Protein AF-A0A0B8NZB4-F1 (afdb_monomer_lite)

Foldseek 3Di:
DWDADPVGWIFDDDLNHTAWIDDDDPKIFHGWDDDPQKIWTAIDDPRDGGQMWGKDKDFDDFDWDDAPADIATWTKMWMWIGRPVVRDIDIKIFTAGPVRHTQWIWDASDVPGDTDIDGNRDDPD

Structure (mmCIF, N/CA/C/O backbone):
data_AF-A0A0B8NZB4-F1
#
_entry.id   AF-A0A0B8NZB4-F1
#
loop_
_atom_site.group_PDB
_atom_site.id
_atom_site.type_symbol
_atom_site.label_atom_id
_atom_site.label_alt_id
_atom_site.label_comp_id
_atom_site.label_asym_id
_atom_site.label_entity_id
_atom_site.label_seq_id
_atom_site.pdbx_PDB_ins_code
_atom_site.Cartn_x
_atom_site.Cartn_y
_atom_site.Cartn_z
_atom_site.occupancy
_atom_site.B_iso_or_equiv
_atom_site.auth_seq_id
_atom_site.auth_comp_id
_atom_site.auth_asym_id
_atom_site.auth_atom_id
_atom_site.pdbx_PDB_model_num
ATOM 1 N N . MET A 1 1 ? 5.114 6.972 10.886 1.00 79.69 1 MET A N 1
ATOM 2 C CA . MET A 1 1 ? 5.472 6.080 12.014 1.00 79.69 1 MET A CA 1
ATOM 3 C C . MET A 1 1 ? 6.622 5.173 11.599 1.00 79.69 1 MET A C 1
ATOM 5 O O . MET A 1 1 ? 6.778 4.914 10.410 1.00 79.69 1 MET A O 1
ATOM 9 N N . LYS A 1 2 ? 7.431 4.706 12.553 1.00 82.44 2 LYS A N 1
ATOM 10 C CA . LYS A 1 2 ? 8.449 3.672 12.325 1.00 82.44 2 LYS A CA 1
ATOM 11 C C . LYS A 1 2 ? 8.120 2.490 13.228 1.00 82.44 2 LYS A C 1
ATOM 13 O O . LYS A 1 2 ? 7.926 2.688 14.423 1.00 82.44 2 LYS A O 1
ATOM 18 N N . TRP A 1 3 ? 8.039 1.305 12.646 1.00 80.44 3 TRP A N 1
ATOM 19 C CA . TRP A 1 3 ? 7.768 0.046 13.326 1.00 80.44 3 TRP A CA 1
ATOM 20 C C . TRP A 1 3 ? 9.025 -0.803 13.234 1.00 80.44 3 TRP A C 1
ATOM 22 O O . TRP A 1 3 ? 9.640 -0.859 12.170 1.00 80.44 3 TRP A O 1
ATOM 32 N N . MET A 1 4 ? 9.411 -1.438 14.333 1.00 82.12 4 MET A N 1
ATOM 33 C CA . MET A 1 4 ? 10.558 -2.335 14.378 1.00 82.12 4 MET A CA 1
ATOM 34 C C . MET A 1 4 ? 10.115 -3.645 15.014 1.00 82.12 4 MET A C 1
ATOM 36 O O . MET A 1 4 ? 9.498 -3.633 16.080 1.00 82.12 4 MET A O 1
ATOM 40 N N . SER A 1 5 ? 10.396 -4.755 14.346 1.00 79.62 5 SER A N 1
ATOM 41 C CA . SER A 1 5 ? 10.126 -6.101 14.846 1.00 79.62 5 SER A CA 1
ATOM 42 C C . SER A 1 5 ? 11.281 -6.617 15.709 1.00 79.62 5 SER A C 1
ATOM 44 O O . SER A 1 5 ? 12.374 -6.045 15.746 1.00 79.62 5 SER A O 1
ATOM 46 N N . ALA A 1 6 ? 11.034 -7.710 16.436 1.00 72.19 6 ALA A N 1
ATOM 47 C CA . ALA A 1 6 ? 12.020 -8.323 17.330 1.00 72.19 6 ALA A CA 1
ATOM 48 C C . ALA A 1 6 ? 13.274 -8.832 16.589 1.00 72.19 6 ALA A C 1
ATOM 50 O O . ALA A 1 6 ? 14.371 -8.811 17.144 1.00 72.19 6 ALA A O 1
ATOM 51 N N . ASP A 1 7 ? 13.123 -9.227 15.324 1.00 79.50 7 ASP A N 1
ATOM 52 C CA . ASP A 1 7 ? 14.200 -9.621 14.406 1.00 79.50 7 ASP A CA 1
ATOM 53 C C . ASP A 1 7 ? 14.900 -8.424 13.728 1.00 79.50 7 ASP A C 1
ATOM 55 O O . ASP A 1 7 ? 15.761 -8.610 12.872 1.00 79.50 7 ASP A O 1
ATOM 59 N N . ARG A 1 8 ? 14.586 -7.192 14.156 1.00 86.31 8 ARG A N 1
ATOM 60 C CA . ARG A 1 8 ? 15.144 -5.919 13.667 1.00 86.31 8 ARG A CA 1
ATOM 61 C C . ARG A 1 8 ? 14.755 -5.544 12.235 1.00 86.31 8 ARG A C 1
ATOM 63 O O . ARG A 1 8 ? 15.318 -4.577 11.712 1.00 86.31 8 ARG A O 1
ATOM 70 N N . ALA A 1 9 ? 13.782 -6.218 11.618 1.00 89.69 9 ALA A N 1
ATOM 71 C CA . ALA A 1 9 ? 13.159 -5.667 10.421 1.00 89.69 9 ALA A CA 1
ATOM 72 C C . ALA A 1 9 ? 12.425 -4.359 10.763 1.00 89.69 9 ALA A C 1
ATOM 74 O O . ALA A 1 9 ? 11.920 -4.157 11.873 1.00 89.69 9 ALA A O 1
ATOM 75 N N . MET A 1 10 ? 12.407 -3.424 9.815 1.00 93.75 10 MET A N 1
ATOM 76 C CA . MET A 1 10 ? 11.799 -2.110 10.011 1.00 93.75 10 MET A CA 1
ATOM 77 C C . MET A 1 10 ? 10.811 -1.807 8.896 1.00 93.75 10 MET A C 1
ATOM 79 O O . MET A 1 10 ? 11.123 -1.964 7.718 1.00 93.75 10 MET A O 1
ATOM 83 N N . ILE A 1 11 ? 9.644 -1.292 9.277 1.00 94.31 11 ILE A N 1
ATOM 84 C CA . ILE A 1 11 ? 8.617 -0.794 8.363 1.00 94.31 11 ILE A CA 1
ATOM 85 C C . ILE A 1 11 ? 8.370 0.674 8.698 1.00 94.31 11 ILE A C 1
ATOM 87 O O . ILE A 1 11 ? 8.066 1.038 9.836 1.00 94.31 11 ILE A O 1
ATOM 91 N N . VAL A 1 12 ? 8.502 1.542 7.704 1.00 95.38 12 VAL A N 1
ATOM 92 C CA . VAL A 1 12 ? 8.196 2.966 7.824 1.00 95.38 12 VAL A CA 1
ATOM 93 C C . VAL A 1 12 ? 6.890 3.233 7.103 1.00 95.38 12 VAL A C 1
ATOM 95 O O . VAL A 1 12 ? 6.743 2.892 5.928 1.00 95.38 12 VAL A O 1
ATOM 98 N N . THR A 1 13 ? 5.958 3.875 7.802 1.00 94.75 13 THR A N 1
ATOM 99 C CA . THR A 1 13 ? 4.674 4.273 7.229 1.00 94.75 13 THR A CA 1
ATOM 100 C C . THR A 1 13 ? 4.456 5.778 7.278 1.00 94.75 13 THR A C 1
ATOM 102 O O . THR A 1 13 ? 4.851 6.442 8.244 1.00 94.75 13 THR A O 1
ATOM 105 N N . LEU A 1 14 ? 3.772 6.309 6.270 1.00 93.94 14 LEU A N 1
ATOM 106 C CA . LEU A 1 14 ? 3.193 7.648 6.251 1.00 93.94 14 LEU A CA 1
ATOM 107 C C . LEU A 1 14 ? 1.680 7.490 6.087 1.00 93.94 14 LEU A C 1
ATOM 109 O O . LEU A 1 14 ? 1.242 6.875 5.126 1.00 93.94 14 LEU A O 1
ATOM 113 N N . GLU A 1 15 ? 0.899 7.951 7.067 1.00 91.31 15 GLU A N 1
ATOM 114 C CA . GLU A 1 15 ? -0.575 7.843 7.045 1.00 91.31 15 GLU A CA 1
ATOM 115 C C . GLU A 1 15 ? -1.099 6.425 6.735 1.00 91.31 15 GLU A C 1
ATOM 117 O O . GLU A 1 15 ? -2.084 6.231 6.037 1.00 91.31 15 GLU A O 1
ATOM 122 N N . GLY A 1 16 ? -0.408 5.399 7.241 1.00 92.81 16 GLY A N 1
ATOM 123 C CA . GLY A 1 16 ? -0.742 3.994 6.987 1.00 92.81 16 GLY A CA 1
ATOM 124 C C . GLY A 1 16 ? -0.129 3.408 5.710 1.00 92.81 16 GLY A C 1
ATOM 125 O O . GLY A 1 16 ? 0.041 2.195 5.649 1.00 92.81 16 GLY A O 1
ATOM 126 N N . ARG A 1 17 ? 0.309 4.219 4.737 1.00 96.06 17 ARG A N 1
ATOM 127 C CA . ARG A 1 17 ? 1.042 3.748 3.549 1.00 96.06 17 ARG A CA 1
ATOM 128 C C . ARG A 1 17 ? 2.459 3.331 3.918 1.00 96.06 17 ARG A C 1
ATOM 130 O O . ARG A 1 17 ? 3.183 4.115 4.527 1.00 96.06 17 ARG A O 1
ATOM 137 N N . ILE A 1 18 ? 2.872 2.120 3.549 1.00 97.25 18 ILE A N 1
ATOM 138 C CA . ILE A 1 18 ? 4.271 1.694 3.686 1.00 97.25 18 ILE A CA 1
ATOM 139 C C . ILE A 1 18 ? 5.100 2.432 2.637 1.00 97.25 18 ILE A C 1
ATOM 141 O O . ILE A 1 18 ? 4.825 2.331 1.447 1.00 97.25 18 ILE A O 1
ATOM 145 N N . VAL A 1 19 ? 6.102 3.186 3.090 1.00 97.25 19 VAL A N 1
ATOM 146 C CA . VAL A 1 19 ? 6.961 4.003 2.214 1.00 97.25 19 VAL A CA 1
ATOM 147 C C . VAL A 1 19 ? 8.407 3.527 2.177 1.00 97.25 19 VAL A C 1
ATOM 149 O O . VAL A 1 19 ? 9.170 3.924 1.301 1.00 97.25 19 VAL A O 1
ATOM 152 N N . LYS A 1 20 ? 8.803 2.694 3.145 1.00 96.56 20 LYS A N 1
ATOM 153 C CA . LYS A 1 20 ? 10.140 2.108 3.209 1.00 96.56 20 LYS A CA 1
ATOM 154 C C . LYS A 1 20 ? 10.151 0.877 4.102 1.00 96.56 20 LYS A C 1
ATOM 156 O O . LYS A 1 20 ? 9.505 0.875 5.151 1.00 96.56 20 LYS A O 1
ATOM 161 N N . THR A 1 21 ? 10.946 -0.120 3.736 1.00 96.38 21 THR A N 1
ATOM 162 C CA . THR A 1 21 ? 11.249 -1.276 4.583 1.00 96.38 21 THR A CA 1
ATOM 163 C C . THR A 1 21 ? 12.755 -1.522 4.660 1.00 96.38 21 THR A C 1
ATOM 165 O O . THR A 1 21 ? 13.524 -1.077 3.803 1.00 96.38 21 THR A O 1
ATOM 168 N N . LEU A 1 22 ? 13.198 -2.197 5.718 1.00 94.06 22 LEU A N 1
ATOM 169 C CA . LEU A 1 22 ? 14.588 -2.604 5.906 1.00 94.06 22 LEU A CA 1
ATOM 170 C C . LEU A 1 22 ? 14.648 -3.999 6.528 1.00 94.06 22 LEU A C 1
ATOM 172 O O . LEU A 1 22 ? 13.874 -4.289 7.439 1.00 94.06 22 LEU A O 1
ATOM 176 N N . ALA A 1 23 ? 15.613 -4.803 6.076 1.00 92.00 23 ALA A N 1
ATOM 177 C CA . ALA A 1 23 ? 15.915 -6.135 6.601 1.00 92.00 23 ALA A CA 1
ATOM 178 C C . ALA A 1 23 ? 14.745 -7.138 6.544 1.00 92.00 23 ALA A C 1
ATOM 180 O O . ALA A 1 23 ? 14.718 -8.090 7.316 1.00 92.00 23 ALA A O 1
ATOM 181 N N . LEU A 1 24 ? 13.805 -6.960 5.605 1.00 91.31 24 LEU A N 1
ATOM 182 C CA . LEU A 1 24 ? 12.910 -8.054 5.218 1.00 91.31 24 LEU A CA 1
ATOM 183 C C . LEU A 1 24 ? 13.702 -9.170 4.508 1.00 91.31 24 LEU A C 1
ATOM 185 O O . LEU A 1 24 ? 14.674 -8.832 3.823 1.00 91.31 24 LEU A O 1
ATOM 189 N N . PRO A 1 25 ? 13.291 -10.450 4.641 1.00 86.38 25 PRO A N 1
ATOM 190 C CA . PRO A 1 25 ? 14.067 -11.605 4.178 1.00 86.38 25 PRO A CA 1
ATOM 191 C C . PRO A 1 25 ? 14.476 -11.568 2.701 1.00 86.38 25 PRO A C 1
ATOM 193 O O . PRO A 1 25 ? 15.636 -11.833 2.397 1.00 86.38 25 PRO A O 1
ATOM 196 N N . ASP A 1 26 ? 13.559 -11.187 1.807 1.00 87.06 26 ASP A N 1
ATOM 197 C CA . ASP A 1 26 ? 13.782 -11.337 0.362 1.00 87.06 26 ASP A CA 1
ATOM 198 C C . ASP A 1 26 ? 14.050 -10.004 -0.342 1.00 87.06 26 ASP A C 1
ATOM 200 O O . ASP A 1 26 ? 15.062 -9.822 -1.020 1.00 87.06 26 ASP A O 1
ATOM 204 N N . ALA A 1 27 ? 13.142 -9.041 -0.184 1.00 91.69 27 ALA A N 1
ATOM 205 C CA . ALA A 1 27 ? 13.235 -7.751 -0.848 1.00 91.69 27 ALA A CA 1
ATOM 206 C C . ALA A 1 27 ? 12.628 -6.640 0.007 1.00 91.69 27 ALA A C 1
ATOM 208 O O . ALA A 1 27 ? 11.773 -6.864 0.864 1.00 91.69 27 ALA A O 1
ATOM 209 N N . ASN A 1 28 ? 13.086 -5.416 -0.230 1.00 94.75 28 ASN A N 1
ATOM 210 C CA . ASN A 1 28 ? 12.672 -4.241 0.511 1.00 94.75 28 ASN A CA 1
ATOM 211 C C . ASN A 1 28 ? 12.248 -3.116 -0.430 1.00 94.75 28 ASN A C 1
ATOM 213 O O . ASN A 1 28 ? 12.849 -2.894 -1.483 1.00 94.75 28 ASN A O 1
ATOM 217 N N . LEU A 1 29 ? 11.259 -2.351 0.019 1.00 96.19 29 LEU A N 1
ATOM 218 C CA . LEU A 1 29 ? 10.943 -1.048 -0.543 1.00 96.19 29 LEU A CA 1
ATOM 219 C C . LEU A 1 29 ? 12.001 -0.059 -0.045 1.00 96.19 29 LEU A C 1
ATOM 221 O O . LEU A 1 29 ? 12.011 0.313 1.129 1.00 96.19 29 LEU A O 1
ATOM 225 N N . ALA A 1 30 ? 12.931 0.328 -0.912 1.00 95.62 30 ALA A N 1
ATOM 226 C CA . ALA A 1 30 ? 13.980 1.288 -0.587 1.00 95.62 30 ALA A CA 1
ATOM 227 C C . ALA A 1 30 ? 13.413 2.709 -0.430 1.00 95.62 30 ALA A C 1
ATOM 229 O O . ALA A 1 30 ? 13.877 3.467 0.434 1.00 95.62 30 ALA A O 1
ATOM 230 N N . GLY A 1 31 ? 12.380 3.028 -1.213 1.00 96.38 31 GLY A N 1
ATOM 231 C CA . GLY A 1 31 ? 11.654 4.288 -1.161 1.00 96.38 31 GLY A CA 1
ATOM 232 C C . GLY A 1 31 ? 10.358 4.253 -1.967 1.00 96.38 31 GLY A C 1
ATOM 233 O O . GLY A 1 31 ? 10.204 3.477 -2.908 1.00 96.38 31 GLY A O 1
ATOM 234 N N . LEU A 1 32 ? 9.430 5.116 -1.569 1.00 96.69 32 LEU A N 1
ATOM 235 C CA . LEU A 1 32 ? 8.194 5.394 -2.281 1.00 96.69 32 LEU A CA 1
ATOM 236 C C . LEU A 1 32 ? 7.929 6.894 -2.229 1.00 96.69 32 LEU A C 1
ATOM 238 O O . LEU A 1 32 ? 7.839 7.478 -1.146 1.00 96.69 32 LEU A O 1
ATOM 242 N N . THR A 1 33 ? 7.768 7.500 -3.397 1.00 96.31 33 THR A N 1
ATOM 243 C CA . THR A 1 33 ? 7.302 8.882 -3.541 1.00 96.31 33 THR A CA 1
ATOM 244 C C . THR A 1 33 ? 5.886 8.865 -4.093 1.00 96.31 33 THR A C 1
ATOM 246 O O . THR A 1 33 ? 5.611 8.131 -5.039 1.00 96.31 33 THR A O 1
ATOM 249 N N . LEU A 1 34 ? 4.995 9.653 -3.494 1.00 94.56 34 LEU A N 1
ATOM 250 C CA . LEU A 1 34 ? 3.597 9.793 -3.902 1.00 94.56 34 LEU A CA 1
ATOM 251 C C . LEU A 1 34 ? 3.372 11.192 -4.475 1.00 94.56 34 LEU A C 1
ATOM 253 O O . LEU A 1 34 ? 3.860 12.166 -3.903 1.00 94.56 34 LEU A O 1
ATOM 257 N N . ASP A 1 35 ? 2.604 11.276 -5.554 1.00 92.88 35 ASP A N 1
ATOM 258 C CA . ASP A 1 35 ? 2.130 12.526 -6.145 1.00 92.88 35 ASP A CA 1
ATOM 259 C C . ASP A 1 35 ? 0.700 12.335 -6.652 1.00 92.88 35 ASP A C 1
ATOM 261 O O . ASP A 1 35 ? 0.498 11.770 -7.720 1.00 92.88 35 ASP A O 1
ATOM 265 N N . SER A 1 36 ? -0.287 12.764 -5.859 1.00 90.50 36 SER A N 1
ATOM 266 C CA . SER A 1 36 ? -1.723 12.654 -6.154 1.00 90.50 36 SER A CA 1
ATOM 267 C C . SER A 1 36 ? -2.154 11.248 -6.617 1.00 90.50 36 SER A C 1
ATOM 269 O O . SER A 1 36 ? -2.410 10.376 -5.787 1.00 90.50 36 SER A O 1
ATOM 271 N N . ASP A 1 37 ? -2.219 11.020 -7.928 1.00 94.69 37 ASP A N 1
ATOM 272 C CA . ASP A 1 37 ? -2.631 9.790 -8.609 1.00 94.69 37 ASP A CA 1
ATOM 273 C C . ASP A 1 37 ? -1.444 8.985 -9.170 1.00 94.69 37 ASP A C 1
ATOM 275 O O . ASP A 1 37 ? -1.616 8.071 -9.978 1.00 94.69 37 ASP A O 1
ATOM 279 N N . ARG A 1 38 ? -0.218 9.303 -8.754 1.00 96.69 38 ARG A N 1
ATOM 280 C CA . ARG A 1 38 ? 1.012 8.652 -9.201 1.00 96.69 38 ARG A CA 1
ATOM 281 C C . ARG A 1 38 ? 1.910 8.272 -8.039 1.00 96.69 38 ARG A C 1
ATOM 283 O O . ARG A 1 38 ? 1.904 8.874 -6.966 1.00 96.69 38 ARG A O 1
ATOM 290 N N . ALA A 1 39 ? 2.743 7.274 -8.293 1.00 97.00 39 ALA A N 1
ATOM 291 C CA . ALA A 1 39 ? 3.822 6.890 -7.403 1.00 97.00 39 ALA A CA 1
ATOM 292 C C . ALA A 1 39 ? 5.108 6.587 -8.162 1.00 97.00 39 ALA A C 1
ATOM 294 O O . ALA A 1 39 ? 5.071 6.213 -9.333 1.00 97.00 39 ALA A O 1
ATOM 295 N N . SER A 1 40 ? 6.233 6.706 -7.462 1.00 97.38 40 SER A N 1
ATOM 296 C CA . SER A 1 40 ? 7.541 6.211 -7.886 1.00 97.38 40 SER A CA 1
ATOM 297 C C . SER A 1 40 ? 8.076 5.247 -6.837 1.00 97.38 40 SER A C 1
ATOM 299 O O . SER A 1 40 ? 8.204 5.623 -5.670 1.00 97.38 40 SER A O 1
ATOM 301 N N . TYR A 1 41 ? 8.376 4.022 -7.259 1.00 97.38 41 TYR A N 1
ATOM 302 C CA . TYR A 1 41 ? 8.880 2.949 -6.415 1.00 97.38 41 TYR A CA 1
ATOM 303 C C .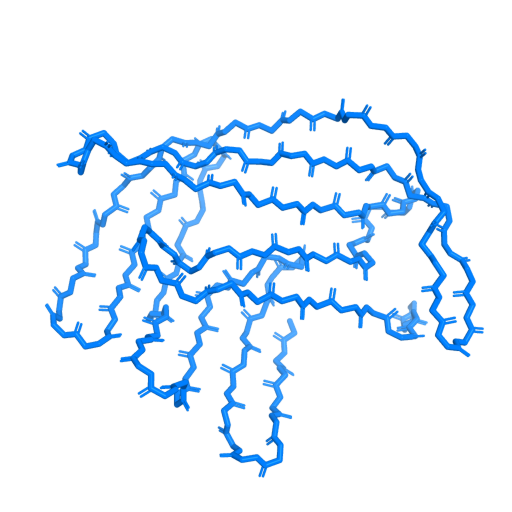 TYR A 1 41 ? 10.359 2.691 -6.668 1.00 97.38 41 TYR A C 1
ATOM 305 O O . TYR A 1 41 ? 10.815 2.599 -7.811 1.00 97.38 41 TYR A O 1
ATOM 313 N N . ASP A 1 42 ? 11.059 2.497 -5.559 1.00 97.12 42 ASP A N 1
ATOM 314 C CA . ASP A 1 42 ? 12.459 2.125 -5.499 1.00 97.12 42 ASP A CA 1
ATOM 315 C C . ASP A 1 42 ? 12.589 0.841 -4.678 1.00 97.12 42 ASP A C 1
ATOM 317 O O . ASP A 1 42 ? 12.194 0.800 -3.509 1.00 97.12 42 ASP A O 1
ATOM 321 N N . TRP A 1 43 ? 13.178 -0.204 -5.253 1.00 96.00 43 TRP A N 1
ATOM 322 C CA . TRP A 1 43 ? 13.316 -1.514 -4.619 1.00 96.00 43 TRP A CA 1
ATOM 323 C C . TRP A 1 43 ? 14.770 -1.961 -4.493 1.00 96.00 43 TRP A C 1
ATOM 325 O O . TRP A 1 43 ? 15.651 -1.599 -5.278 1.00 96.00 43 TRP A O 1
ATOM 335 N N . GLN A 1 44 ? 15.003 -2.809 -3.498 1.00 93.38 44 GLN A N 1
ATOM 336 C CA . GLN A 1 44 ? 16.264 -3.509 -3.287 1.00 93.38 44 GLN A CA 1
ATOM 337 C C . GLN A 1 44 ? 16.001 -4.978 -2.909 1.00 93.38 44 GLN A C 1
ATOM 339 O O . GLN A 1 44 ? 14.984 -5.253 -2.269 1.00 93.38 44 GLN A O 1
ATOM 344 N N . PRO A 1 45 ? 16.912 -5.913 -3.226 1.00 89.69 45 PRO A N 1
ATOM 345 C CA . PRO A 1 45 ? 18.169 -5.716 -3.960 1.00 89.69 45 PRO A CA 1
ATOM 346 C C . PRO A 1 45 ? 17.961 -5.476 -5.470 1.00 89.69 45 PRO A C 1
ATOM 348 O O . PRO A 1 45 ? 16.849 -5.569 -5.982 1.00 89.69 45 PRO A O 1
ATOM 351 N N . GLY A 1 46 ? 19.040 -5.155 -6.194 1.00 85.44 46 GLY A N 1
ATOM 352 C CA . GLY A 1 46 ? 19.029 -5.076 -7.664 1.00 85.44 46 GLY A CA 1
ATOM 353 C C . GLY A 1 46 ? 18.862 -3.681 -8.275 1.00 85.44 46 GLY A C 1
ATOM 354 O O . GLY A 1 46 ? 18.567 -3.599 -9.462 1.00 85.44 46 GLY A O 1
ATOM 355 N N . TYR A 1 47 ? 19.057 -2.609 -7.493 1.00 82.44 47 TYR A N 1
ATOM 356 C CA . TYR A 1 47 ? 19.082 -1.210 -7.963 1.00 82.44 47 TYR A CA 1
ATOM 357 C C . TYR A 1 47 ? 17.891 -0.825 -8.865 1.00 82.44 47 TYR A C 1
ATOM 359 O O . TYR A 1 47 ? 18.044 -0.129 -9.869 1.00 82.44 47 TYR A O 1
ATOM 367 N N . ARG A 1 48 ? 16.694 -1.315 -8.529 1.00 89.81 48 ARG A N 1
ATOM 368 C CA . ARG A 1 48 ? 15.475 -1.085 -9.309 1.00 89.81 48 ARG A CA 1
ATOM 369 C C . ARG A 1 48 ? 14.849 0.231 -8.855 1.00 89.81 48 ARG A C 1
ATOM 371 O O . ARG A 1 48 ? 14.120 0.240 -7.869 1.00 89.81 48 ARG A O 1
ATOM 378 N N . TYR A 1 49 ? 15.159 1.322 -9.549 1.00 92.69 49 TYR A N 1
ATOM 379 C CA . TYR A 1 49 ? 14.754 2.675 -9.157 1.00 92.69 49 TYR A CA 1
ATOM 380 C C . TYR A 1 49 ? 13.872 3.360 -10.198 1.00 92.69 49 TYR A C 1
ATOM 382 O O . TYR A 1 49 ? 14.020 3.122 -11.396 1.00 92.69 49 TYR A O 1
ATOM 390 N N . GLY A 1 50 ? 12.997 4.251 -9.733 1.00 93.50 50 GLY A N 1
ATOM 391 C CA . GLY A 1 50 ? 12.199 5.133 -10.584 1.00 93.50 50 GLY A CA 1
ATOM 392 C C . GLY A 1 50 ? 11.029 4.448 -11.290 1.00 93.50 50 GLY A C 1
ATOM 393 O O . GLY A 1 50 ? 10.577 4.932 -12.330 1.00 93.50 50 GLY A O 1
ATOM 394 N N . TYR A 1 51 ? 10.530 3.326 -10.761 1.00 95.94 51 TYR A N 1
ATOM 395 C CA . TYR A 1 51 ? 9.382 2.636 -11.349 1.00 95.94 51 TYR A CA 1
ATOM 396 C C . TYR A 1 51 ? 8.112 3.422 -11.067 1.00 95.94 51 TYR A C 1
ATOM 398 O O . TYR A 1 51 ? 7.624 3.470 -9.937 1.00 95.94 51 TYR A O 1
ATOM 406 N N . THR A 1 52 ? 7.584 4.059 -12.107 1.00 97.19 52 THR A N 1
ATOM 407 C CA . THR A 1 52 ? 6.386 4.886 -11.976 1.00 97.19 52 THR A CA 1
ATOM 408 C C . THR A 1 52 ? 5.118 4.058 -12.106 1.00 97.19 52 THR A C 1
ATOM 410 O O . THR A 1 52 ? 5.043 3.134 -12.912 1.00 97.19 52 THR A O 1
ATOM 413 N N . ALA A 1 53 ? 4.103 4.420 -11.332 1.00 97.94 53 ALA A N 1
ATOM 414 C CA . ALA A 1 53 ? 2.807 3.768 -11.360 1.00 97.94 53 ALA A CA 1
ATOM 415 C C . ALA A 1 53 ? 1.668 4.783 -11.308 1.00 97.94 53 ALA A C 1
ATOM 417 O O . ALA A 1 53 ? 1.818 5.858 -10.723 1.00 97.94 53 ALA A O 1
ATOM 418 N N . ALA A 1 54 ? 0.535 4.416 -11.902 1.00 98.44 54 ALA A N 1
ATOM 419 C CA . ALA A 1 54 ? -0.729 5.123 -11.736 1.00 98.44 54 ALA A CA 1
ATOM 420 C C . ALA A 1 54 ? -1.501 4.521 -10.558 1.00 98.44 54 ALA A C 1
ATOM 422 O O . ALA A 1 54 ? -1.522 3.301 -10.391 1.00 98.44 54 ALA A O 1
ATOM 423 N N . ILE A 1 55 ? -2.126 5.374 -9.755 1.00 98.25 55 ILE A N 1
ATOM 424 C CA . ILE A 1 55 ? -2.885 5.015 -8.562 1.00 98.25 55 ILE A CA 1
ATOM 425 C C . ILE A 1 55 ? -4.346 5.376 -8.788 1.00 98.25 55 ILE A C 1
ATOM 427 O O . ILE A 1 55 ? -4.680 6.499 -9.154 1.00 98.25 55 ILE A O 1
ATOM 431 N N . SER A 1 56 ? -5.227 4.429 -8.495 1.00 97.88 56 SER A N 1
ATOM 432 C CA . SER A 1 56 ? -6.661 4.679 -8.373 1.00 97.88 56 SER A CA 1
ATOM 433 C C . SER A 1 56 ? -7.165 4.068 -7.077 1.00 97.88 56 SER A C 1
ATOM 435 O O . SER A 1 56 ? -6.613 3.074 -6.610 1.00 97.88 56 SER A O 1
ATOM 437 N N . ARG A 1 57 ? -8.178 4.681 -6.466 1.00 97.12 57 ARG A N 1
ATOM 438 C CA . ARG A 1 57 ? -8.739 4.209 -5.202 1.00 97.12 57 ARG A CA 1
ATOM 439 C C . ARG A 1 57 ? -10.252 4.311 -5.218 1.00 97.12 57 ARG A C 1
ATOM 441 O O . ARG A 1 57 ? -10.798 5.357 -5.556 1.00 97.12 57 ARG A O 1
ATOM 448 N N . GLU A 1 58 ? -10.907 3.256 -4.761 1.00 98.19 58 GLU A N 1
ATOM 449 C CA . GLU A 1 58 ? -12.355 3.188 -4.631 1.00 98.19 58 GLU A CA 1
ATOM 450 C C . GLU A 1 58 ? -12.768 2.741 -3.233 1.00 98.19 58 GLU A C 1
ATOM 452 O O . GLU A 1 58 ? -12.075 1.966 -2.576 1.00 98.19 58 GLU A O 1
ATOM 457 N N . ARG A 1 59 ? -13.903 3.259 -2.758 1.00 98.06 59 ARG A N 1
ATOM 458 C CA . ARG A 1 59 ? -14.527 2.802 -1.516 1.00 98.06 59 ARG A CA 1
ATOM 459 C C . ARG A 1 59 ? -15.450 1.636 -1.839 1.00 98.06 59 ARG A C 1
ATOM 461 O O . ARG A 1 59 ? -16.396 1.824 -2.599 1.00 98.06 59 ARG A O 1
ATOM 468 N N . ILE A 1 60 ? -15.250 0.498 -1.184 1.00 98.00 60 ILE A N 1
ATOM 469 C CA . ILE A 1 60 ? -16.007 -0.725 -1.476 1.00 98.00 60 ILE A CA 1
ATOM 470 C C . ILE A 1 60 ? -17.057 -1.071 -0.417 1.00 98.00 60 ILE A C 1
ATOM 472 O O . ILE A 1 60 ? -18.111 -1.601 -0.757 1.00 98.00 60 ILE A O 1
ATOM 476 N N . ALA A 1 61 ? -16.827 -0.740 0.857 1.00 97.44 61 ALA A N 1
ATOM 477 C CA . ALA A 1 61 ? -17.741 -1.105 1.940 1.00 97.44 61 ALA A CA 1
ATOM 478 C C . ALA A 1 61 ? -17.545 -0.248 3.199 1.00 97.44 61 ALA A C 1
ATOM 480 O O . ALA A 1 61 ? -16.504 0.381 3.383 1.00 97.44 61 ALA A O 1
ATOM 481 N N . SER A 1 62 ? -18.546 -0.267 4.084 1.00 98.06 62 SER A N 1
ATOM 482 C CA . SER A 1 62 ? -18.360 0.070 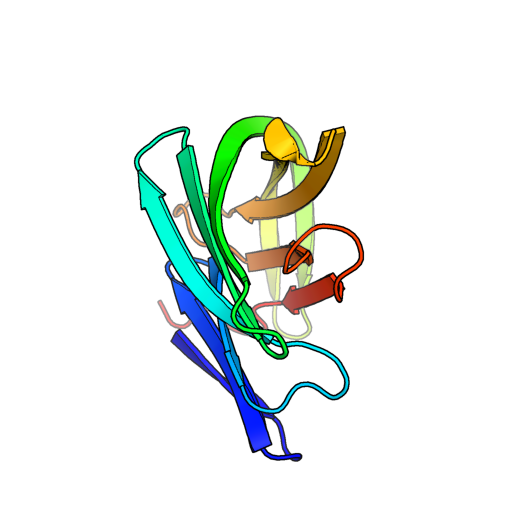5.500 1.00 98.06 62 SER A CA 1
ATOM 483 C C . SER A 1 62 ? -18.144 -1.223 6.279 1.00 98.06 62 SER A C 1
ATOM 485 O O . SER A 1 62 ? -18.943 -2.149 6.154 1.00 98.06 62 SER A O 1
ATOM 487 N N . GLU A 1 63 ? -17.108 -1.276 7.109 1.00 98.00 63 GLU A N 1
ATOM 488 C CA . GLU A 1 63 ? -16.716 -2.480 7.844 1.00 98.00 63 GLU A CA 1
ATOM 489 C C . GLU A 1 63 ? -16.371 -2.164 9.302 1.00 98.00 63 GLU A C 1
ATOM 491 O O . GLU A 1 63 ? -15.830 -1.098 9.626 1.00 98.00 63 GLU A O 1
ATOM 496 N N . LEU A 1 64 ? -16.686 -3.105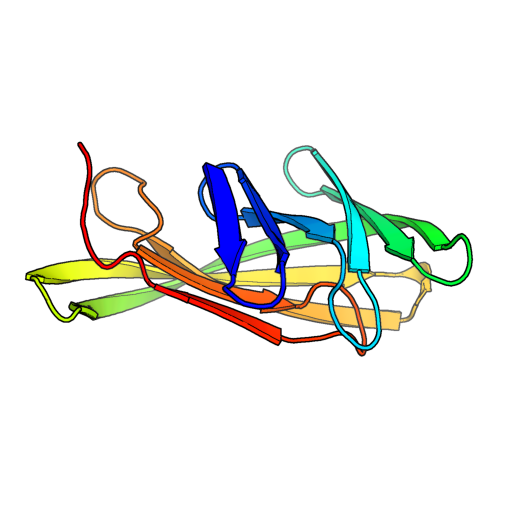 10.194 1.00 96.94 64 LEU A N 1
ATOM 497 C CA . LEU A 1 64 ? -16.198 -3.091 11.567 1.00 96.94 64 LEU A CA 1
ATOM 498 C C . LEU A 1 64 ? -14.855 -3.825 11.604 1.00 96.94 64 LEU A C 1
ATOM 500 O O . LEU A 1 64 ? -14.784 -4.999 11.256 1.00 96.94 64 LEU A O 1
ATOM 504 N N . VAL A 1 65 ? -13.798 -3.132 12.019 1.00 96.56 65 VAL A N 1
ATOM 505 C CA . VAL A 1 65 ? -12.487 -3.737 12.261 1.00 96.56 65 VAL A CA 1
ATOM 506 C C . VAL A 1 65 ? -12.333 -3.957 13.756 1.00 96.56 65 VAL A C 1
ATOM 508 O O . VAL A 1 65 ? -12.176 -2.998 14.515 1.00 96.56 65 VAL A O 1
ATOM 511 N N . GLU A 1 66 ? -12.371 -5.219 14.162 1.00 93.94 66 GLU A N 1
ATOM 512 C CA . GLU A 1 66 ? -12.132 -5.642 15.539 1.00 93.94 66 GLU A CA 1
ATOM 513 C C . GLU A 1 66 ? -10.626 -5.678 15.818 1.00 93.94 66 GLU A C 1
ATOM 515 O O . GLU A 1 66 ? -9.823 -6.166 15.015 1.00 93.94 66 GLU A O 1
ATOM 520 N N . THR A 1 67 ? -10.221 -5.143 16.965 1.00 88.88 67 THR A N 1
ATOM 521 C CA . THR A 1 67 ? -8.838 -5.224 17.445 1.00 88.88 67 THR A CA 1
ATOM 522 C C . THR A 1 67 ? -8.833 -5.750 18.872 1.00 88.88 67 THR A C 1
ATOM 524 O O . THR A 1 67 ? -9.852 -5.660 19.554 1.00 88.88 67 THR A O 1
ATOM 527 N N . PRO A 1 68 ? -7.689 -6.229 19.390 1.00 88.81 68 PRO A N 1
ATOM 528 C CA . PRO A 1 68 ? -7.631 -6.733 20.760 1.00 88.81 68 PRO A CA 1
ATOM 529 C C . PRO A 1 68 ? -8.074 -5.742 21.851 1.00 88.81 68 PRO A C 1
ATOM 531 O O . PRO A 1 68 ? -8.341 -6.175 22.968 1.00 88.81 68 PRO A O 1
ATOM 534 N N . LEU A 1 69 ? -8.107 -4.428 21.577 1.00 89.38 69 LEU A N 1
ATOM 535 C CA . LEU A 1 69 ? -8.458 -3.406 22.573 1.00 89.38 69 LEU A CA 1
ATOM 536 C C . LEU A 1 69 ? -9.781 -2.682 22.306 1.00 89.38 69 LEU A C 1
ATOM 538 O O . LEU A 1 69 ? -10.358 -2.148 23.251 1.00 89.38 69 LEU A O 1
ATOM 542 N N . GLN A 1 70 ? -10.227 -2.595 21.052 1.00 89.50 70 GLN A N 1
ATOM 543 C CA . GLN A 1 70 ? -11.479 -1.931 20.680 1.00 89.50 70 GLN A CA 1
ATOM 544 C C . GLN A 1 70 ? -11.884 -2.246 19.239 1.00 89.50 70 GLN A C 1
ATOM 546 O O . GLN A 1 70 ? -11.044 -2.605 18.411 1.00 89.50 70 GLN A O 1
ATOM 551 N N . ASP A 1 71 ? -13.140 -1.960 18.919 1.00 93.31 71 ASP A N 1
ATOM 552 C CA . ASP A 1 71 ? -13.651 -2.054 17.558 1.00 93.31 71 ASP A CA 1
ATOM 553 C C . ASP A 1 71 ? -13.701 -0.681 16.895 1.00 93.31 71 ASP A C 1
ATOM 555 O O . ASP A 1 71 ? -14.077 0.330 17.499 1.00 93.31 71 ASP A O 1
ATOM 559 N N . PHE A 1 72 ? -13.374 -0.646 15.609 1.00 94.56 72 PHE A N 1
ATOM 560 C CA . PHE A 1 72 ? -13.410 0.565 14.806 1.00 94.56 72 PHE A CA 1
ATOM 561 C C . PHE A 1 72 ? -14.419 0.430 13.675 1.00 94.56 72 PHE A C 1
ATOM 563 O O . PHE A 1 72 ? -14.325 -0.463 12.840 1.00 94.56 72 PHE A O 1
ATOM 570 N N . LYS A 1 73 ? -15.352 1.382 13.583 1.00 96.69 73 LYS A N 1
ATOM 571 C CA . LYS A 1 73 ? -16.151 1.567 12.365 1.00 96.69 73 LYS A CA 1
ATOM 572 C C . LYS A 1 73 ? -15.285 2.240 11.306 1.00 96.69 73 LYS A C 1
ATOM 574 O O . LYS A 1 73 ? -14.767 3.337 11.546 1.00 96.69 73 LYS A O 1
ATOM 579 N N . THR A 1 74 ? -15.149 1.596 10.156 1.00 98.06 74 THR A N 1
ATOM 580 C CA . THR A 1 74 ? -14.250 2.017 9.081 1.00 98.06 74 THR A CA 1
ATOM 581 C C . THR A 1 74 ? -14.931 1.980 7.724 1.00 98.06 74 THR A C 1
ATOM 583 O O . THR A 1 74 ? -15.912 1.271 7.518 1.00 98.06 74 THR A O 1
ATOM 586 N N . GLU A 1 75 ? -14.387 2.754 6.799 1.00 98.56 75 GLU A N 1
ATOM 587 C CA . GLU A 1 75 ? -14.648 2.643 5.374 1.00 98.56 75 GLU A CA 1
ATOM 588 C C . GLU A 1 75 ? -13.475 1.896 4.737 1.00 98.56 75 GLU A C 1
ATOM 590 O O . GLU A 1 75 ? -12.314 2.264 4.942 1.00 98.56 75 GLU A O 1
ATOM 595 N N . HIS A 1 76 ? -13.778 0.834 4.000 1.00 98.62 76 HIS A N 1
ATOM 596 C CA . HIS A 1 76 ? -12.799 0.010 3.308 1.00 98.62 76 HIS A CA 1
ATOM 597 C C . HIS A 1 76 ? -12.598 0.538 1.887 1.00 98.62 76 HIS A C 1
ATOM 599 O O . HIS A 1 76 ? -13.552 0.687 1.117 1.00 98.62 76 HIS A O 1
ATOM 605 N N . TYR A 1 77 ? -11.343 0.820 1.556 1.00 98.62 77 TYR A N 1
ATOM 606 C CA . TYR A 1 77 ? -10.896 1.239 0.241 1.00 98.62 77 TYR A CA 1
ATOM 607 C C . TYR A 1 77 ? -9.965 0.204 -0.380 1.00 98.62 77 TYR A C 1
ATOM 609 O O . TYR A 1 77 ? -9.048 -0.274 0.293 1.00 98.62 77 TYR A O 1
ATOM 617 N N . ILE A 1 78 ? -10.155 -0.052 -1.672 1.00 98.69 78 ILE A N 1
ATOM 618 C CA . ILE A 1 78 ? -9.184 -0.745 -2.519 1.00 98.69 78 ILE A CA 1
ATOM 619 C C . ILE A 1 78 ? -8.441 0.313 -3.325 1.00 98.69 78 ILE A C 1
ATOM 621 O O . ILE A 1 78 ? -9.046 1.204 -3.918 1.00 98.69 78 ILE A O 1
ATOM 625 N N . GLU A 1 79 ? -7.117 0.242 -3.305 1.00 98.31 79 GLU A N 1
ATOM 626 C CA . GLU A 1 79 ? -6.231 1.028 -4.146 1.00 98.31 79 GLU A CA 1
ATOM 627 C C . GLU A 1 79 ? -5.526 0.111 -5.141 1.00 98.31 79 GLU A C 1
ATOM 629 O O . GLU A 1 79 ? -4.745 -0.753 -4.745 1.00 98.31 79 GLU A O 1
ATOM 634 N N . THR A 1 80 ? -5.737 0.356 -6.427 1.00 98.50 80 THR A N 1
ATOM 635 C CA . THR A 1 80 ? -5.015 -0.318 -7.503 1.00 98.50 80 THR A CA 1
ATOM 636 C C . THR A 1 80 ? -3.832 0.541 -7.929 1.00 98.50 80 THR A C 1
ATOM 638 O O . THR A 1 80 ? -3.998 1.716 -8.277 1.00 98.50 80 THR A O 1
ATOM 641 N N . VAL A 1 81 ? -2.639 -0.051 -7.938 1.00 98.31 81 VAL A N 1
ATOM 642 C CA . VAL A 1 81 ? -1.402 0.584 -8.402 1.00 98.31 81 VAL A CA 1
ATOM 643 C C . VAL A 1 81 ? -0.912 -0.146 -9.645 1.00 98.31 81 VAL A C 1
ATOM 645 O O . VAL A 1 81 ? -0.535 -1.315 -9.574 1.00 98.31 81 VAL A O 1
ATOM 648 N N . LYS A 1 82 ? -0.931 0.537 -10.791 1.00 98.38 82 LYS A N 1
ATOM 649 C CA . LYS A 1 82 ? -0.625 -0.046 -12.102 1.00 98.38 82 LYS A CA 1
ATOM 650 C C . LYS A 1 82 ? 0.734 0.415 -12.619 1.00 98.38 82 LYS A C 1
ATOM 652 O O . LYS A 1 82 ? 0.950 1.612 -12.814 1.00 98.38 82 LYS A O 1
ATOM 657 N N . PHE A 1 83 ? 1.610 -0.542 -12.910 1.00 97.56 83 PHE A N 1
ATOM 658 C CA . PHE A 1 83 ? 2.953 -0.332 -13.449 1.00 97.56 83 PHE A CA 1
ATOM 659 C C . PHE A 1 83 ? 2.956 -0.643 -14.948 1.00 97.56 83 PHE A C 1
ATOM 661 O O . PHE A 1 83 ? 3.196 -1.774 -15.365 1.00 97.56 83 PHE A O 1
ATOM 668 N N . ALA A 1 84 ? 2.688 0.363 -15.784 1.00 95.38 84 ALA A N 1
ATOM 669 C CA . ALA A 1 84 ? 2.552 0.161 -17.230 1.00 95.38 84 ALA A CA 1
ATOM 670 C C . ALA A 1 84 ? 3.821 -0.408 -17.892 1.00 95.38 84 ALA A C 1
ATOM 672 O O . ALA A 1 84 ? 3.717 -1.146 -18.863 1.00 95.38 84 ALA A O 1
ATOM 673 N N . GLN A 1 85 ? 5.012 -0.093 -17.369 1.00 93.31 85 GLN A N 1
ATOM 674 C CA . GLN A 1 85 ? 6.284 -0.594 -17.909 1.00 93.31 85 GLN A CA 1
ATOM 675 C C . GLN A 1 85 ? 6.522 -2.081 -17.615 1.00 93.31 85 GLN A C 1
ATOM 677 O O . GLN A 1 85 ? 7.392 -2.681 -18.240 1.00 93.31 85 GLN A O 1
ATOM 682 N N . LEU A 1 86 ? 5.797 -2.644 -16.647 1.00 94.25 86 LEU A N 1
ATOM 683 C CA . LEU A 1 86 ? 5.910 -4.041 -16.231 1.00 94.25 86 LEU A CA 1
ATOM 684 C C . LEU A 1 86 ? 4.737 -4.895 -16.725 1.00 94.25 86 LEU A C 1
ATOM 686 O O . LEU A 1 86 ? 4.831 -6.109 -16.656 1.00 94.25 86 LEU A O 1
ATOM 690 N N . ASP A 1 87 ? 3.668 -4.263 -17.220 1.00 96.31 87 ASP A N 1
ATOM 691 C CA . ASP A 1 87 ? 2.362 -4.894 -17.457 1.00 96.31 87 ASP A CA 1
ATOM 692 C C . ASP A 1 87 ? 1.792 -5.584 -16.202 1.00 96.31 87 ASP A C 1
ATOM 694 O O . ASP A 1 87 ? 1.130 -6.611 -16.267 1.00 96.31 87 ASP A O 1
ATOM 698 N N . GLU A 1 88 ? 2.048 -4.981 -15.038 1.00 97.12 88 GLU A N 1
ATOM 699 C CA . GLU A 1 88 ? 1.693 -5.533 -13.730 1.00 97.12 88 GLU A CA 1
ATOM 700 C C . GLU A 1 88 ? 0.865 -4.545 -12.901 1.00 97.12 88 GLU A C 1
ATOM 702 O O . GLU A 1 88 ? 0.925 -3.317 -13.075 1.00 97.12 88 GLU A O 1
ATOM 707 N N . SER A 1 89 ? 0.117 -5.076 -11.936 1.00 97.44 89 SER A N 1
ATOM 708 C CA . SER A 1 89 ? -0.627 -4.273 -10.964 1.00 97.44 89 SER A CA 1
ATOM 709 C C . SER A 1 89 ? -0.664 -4.919 -9.591 1.00 97.44 89 SER A C 1
ATOM 711 O O . SER A 1 89 ? -0.658 -6.140 -9.469 1.00 97.44 89 SER A O 1
ATOM 713 N N . ILE A 1 90 ? -0.766 -4.087 -8.559 1.00 97.88 90 ILE A N 1
ATOM 714 C CA . ILE A 1 90 ? -0.996 -4.532 -7.185 1.00 97.88 90 ILE A CA 1
ATOM 715 C C . ILE A 1 90 ? -2.254 -3.880 -6.621 1.00 97.88 90 ILE A C 1
ATOM 717 O O . ILE A 1 90 ? -2.578 -2.741 -6.964 1.00 97.88 90 ILE A O 1
ATOM 721 N N . GLU A 1 91 ? -2.920 -4.589 -5.715 1.00 98.25 91 GLU A N 1
ATOM 722 C CA . GLU A 1 91 ? -4.074 -4.088 -4.974 1.00 98.25 91 GLU A CA 1
ATOM 723 C C . GLU A 1 91 ? -3.740 -3.972 -3.489 1.00 98.25 91 GLU A C 1
ATOM 725 O O . GLU A 1 91 ? -3.341 -4.933 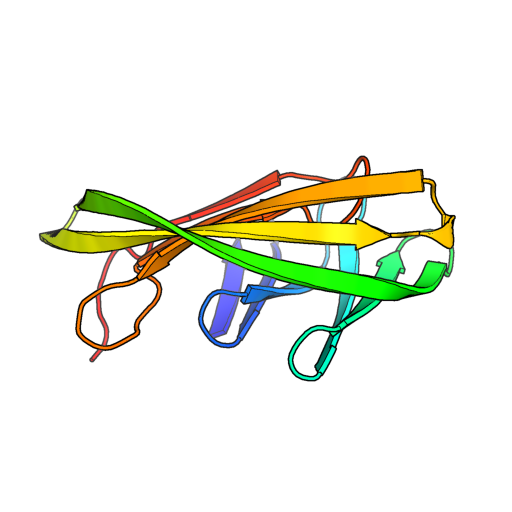-2.828 1.00 98.25 91 GLU A O 1
ATOM 730 N N . ASN A 1 92 ? -3.896 -2.764 -2.965 1.00 98.38 92 ASN A N 1
ATOM 731 C CA . ASN A 1 92 ? -3.700 -2.439 -1.564 1.00 98.38 92 ASN A CA 1
ATOM 732 C C . ASN A 1 92 ? -5.055 -2.144 -0.920 1.00 98.38 92 ASN A C 1
ATOM 734 O O . ASN A 1 92 ? -5.892 -1.457 -1.496 1.00 98.38 92 ASN A O 1
ATOM 738 N N . HIS A 1 93 ? -5.246 -2.593 0.313 1.00 98.62 93 HIS A N 1
ATOM 739 C CA . HIS A 1 93 ? -6.474 -2.390 1.069 1.00 98.62 93 HIS A CA 1
ATOM 740 C C . HIS A 1 93 ? -6.234 -1.459 2.252 1.00 98.62 93 HIS A C 1
ATOM 742 O O . HIS A 1 93 ? -5.246 -1.610 2.980 1.00 98.62 93 HIS A O 1
ATOM 748 N N . TYR A 1 94 ? -7.165 -0.532 2.477 1.00 98.38 94 TYR A N 1
ATOM 749 C CA . TYR A 1 94 ? -7.115 0.440 3.566 1.00 98.38 94 TYR A CA 1
ATOM 750 C C . TYR A 1 94 ? -8.464 0.532 4.272 1.00 98.38 94 TYR A C 1
ATOM 752 O O . TYR A 1 94 ? -9.472 0.852 3.650 1.00 98.38 94 TYR A O 1
ATOM 760 N N . TRP A 1 95 ? -8.468 0.334 5.588 1.00 98.19 95 TRP A N 1
ATOM 761 C CA . TRP A 1 95 ? -9.641 0.552 6.433 1.00 98.19 95 TRP A CA 1
ATOM 762 C C . TRP A 1 95 ? -9.461 1.847 7.209 1.00 98.19 95 TRP A C 1
ATOM 764 O O . TRP A 1 95 ? -8.598 1.943 8.089 1.00 98.19 95 TRP A O 1
ATOM 774 N N . ILE A 1 96 ? -10.260 2.854 6.869 1.00 97.50 96 ILE A N 1
ATOM 775 C CA . ILE A 1 96 ? -10.105 4.226 7.351 1.00 97.50 96 ILE A CA 1
ATOM 776 C C . ILE A 1 96 ? -11.274 4.574 8.267 1.00 97.50 96 ILE A C 1
ATOM 778 O O . ILE A 1 96 ? -12.433 4.428 7.890 1.00 97.50 96 ILE A O 1
ATOM 782 N N . ASN A 1 97 ? -10.998 5.030 9.487 1.00 95.50 97 ASN A N 1
ATOM 783 C CA . ASN A 1 97 ? -12.054 5.460 10.400 1.00 95.50 97 ASN A CA 1
ATOM 784 C C . ASN A 1 97 ? -12.606 6.851 10.028 1.00 95.50 97 ASN A C 1
ATOM 786 O O . ASN A 1 97 ? -12.048 7.578 9.208 1.00 95.50 97 ASN A O 1
ATOM 790 N N . LYS A 1 98 ? -13.676 7.281 10.706 1.00 94.44 98 LYS A N 1
ATOM 791 C CA . LYS A 1 98 ? -14.309 8.597 10.477 1.00 94.44 98 LYS A CA 1
ATOM 792 C C . LYS A 1 98 ? -13.393 9.812 10.693 1.00 94.44 98 LYS A C 1
ATOM 794 O O . LYS A 1 98 ? -13.738 10.900 10.250 1.00 94.44 98 LYS A O 1
ATOM 799 N N . LYS A 1 99 ? -12.263 9.650 11.389 1.00 93.44 99 LYS A N 1
ATOM 800 C CA . LYS A 1 99 ? -11.264 10.709 11.607 1.00 93.44 99 LYS A CA 1
ATOM 801 C C . LYS A 1 99 ? -10.202 10.751 10.498 1.00 93.44 99 LYS A C 1
ATOM 803 O O . LYS A 1 99 ? -9.253 11.515 10.613 1.00 93.44 99 LYS A O 1
ATOM 808 N N . GLY A 1 100 ? -10.314 9.908 9.468 1.00 93.31 100 GLY A N 1
ATOM 809 C CA . GLY A 1 100 ? -9.310 9.781 8.410 1.00 93.31 100 GLY A CA 1
ATOM 810 C C . GLY A 1 100 ? -8.095 8.932 8.799 1.00 93.31 100 GLY A C 1
ATOM 811 O O . GLY A 1 100 ? -7.135 8.856 8.038 1.00 93.31 100 GLY A O 1
ATOM 812 N N . ARG A 1 101 ? -8.106 8.271 9.966 1.00 93.00 101 ARG A N 1
ATOM 813 C CA . ARG A 1 101 ? -6.988 7.430 10.413 1.00 93.00 101 ARG A CA 1
ATOM 814 C C . ARG A 1 101 ? -7.120 6.025 9.843 1.00 93.00 101 ARG A C 1
ATOM 816 O O . ARG A 1 101 ? -8.169 5.394 9.964 1.00 93.00 101 ARG A O 1
ATOM 823 N N . VAL A 1 102 ? -6.025 5.516 9.294 1.00 95.88 102 VAL A N 1
ATOM 824 C CA . VAL A 1 102 ? -5.918 4.131 8.838 1.00 95.88 102 VAL A CA 1
ATOM 825 C C . VAL A 1 102 ? -5.785 3.191 10.040 1.00 95.88 102 VAL A C 1
ATOM 827 O O . VAL A 1 102 ? -4.835 3.300 10.817 1.00 95.88 102 VAL A O 1
ATOM 830 N N . ILE A 1 103 ? -6.750 2.285 10.195 1.00 96.00 103 ILE A N 1
ATOM 831 C CA . ILE A 1 103 ? -6.823 1.302 11.287 1.00 96.00 103 ILE A CA 1
ATOM 832 C C . ILE A 1 103 ? -6.211 -0.032 10.874 1.00 96.00 103 ILE A C 1
ATOM 834 O O . ILE A 1 103 ? -5.494 -0.651 11.655 1.00 96.00 103 ILE A O 1
ATOM 838 N N . LYS A 1 104 ? -6.463 -0.460 9.638 1.00 97.06 104 LYS A N 1
ATOM 839 C CA . LYS A 1 104 ? -5.902 -1.677 9.057 1.00 97.06 104 LYS A CA 1
ATOM 840 C C . LYS A 1 104 ? -5.393 -1.378 7.655 1.00 97.06 104 LYS A C 1
ATOM 842 O O . LYS A 1 104 ? -5.986 -0.560 6.948 1.00 97.06 104 LYS A O 1
ATOM 847 N N . THR A 1 105 ? -4.325 -2.054 7.247 1.00 97.94 105 THR A N 1
ATOM 848 C CA . THR A 1 105 ? -3.902 -2.103 5.845 1.00 97.94 105 THR A CA 1
ATOM 849 C C . THR A 1 105 ? -3.447 -3.484 5.446 1.00 97.94 105 THR A C 1
ATOM 851 O O . THR A 1 105 ? -2.801 -4.157 6.245 1.00 97.94 105 THR A O 1
ATOM 854 N N . VAL A 1 106 ? -3.648 -3.826 4.180 1.00 98.38 106 VAL A N 1
ATOM 855 C CA . VAL A 1 106 ? -2.962 -4.935 3.514 1.00 98.38 106 VAL A CA 1
ATOM 856 C C . VAL A 1 106 ? -2.296 -4.356 2.275 1.00 98.38 106 VAL A C 1
ATOM 858 O O . VAL A 1 106 ? -2.983 -3.788 1.435 1.00 98.38 106 VAL A O 1
ATOM 861 N N . GLN A 1 107 ? -0.969 -4.411 2.194 1.00 98.12 107 GLN A N 1
ATOM 862 C CA . GLN A 1 107 ? -0.209 -3.725 1.147 1.00 98.12 107 GLN A CA 1
ATOM 863 C C . GLN A 1 107 ? 0.843 -4.634 0.529 1.00 98.12 107 GLN A C 1
ATOM 865 O O . GLN A 1 107 ? 1.547 -5.336 1.251 1.00 98.12 107 GLN A O 1
ATOM 870 N N . TYR A 1 108 ? 0.995 -4.565 -0.788 1.00 97.25 108 TYR A N 1
ATOM 871 C CA . TYR A 1 108 ? 2.125 -5.147 -1.505 1.00 97.25 108 TYR A CA 1
ATOM 872 C C . TYR A 1 108 ? 3.226 -4.098 -1.667 1.00 97.25 108 TYR A C 1
ATOM 874 O O . TYR A 1 108 ? 2.956 -2.929 -1.943 1.00 97.25 108 TYR A O 1
ATOM 882 N N . LEU A 1 109 ? 4.487 -4.504 -1.502 1.00 95.44 109 LEU A N 1
ATOM 883 C CA . LEU A 1 109 ? 5.629 -3.592 -1.677 1.00 95.44 109 LEU A CA 1
ATOM 884 C C . LEU A 1 109 ? 5.934 -3.265 -3.151 1.00 95.44 109 LEU A C 1
ATOM 886 O O . LEU A 1 109 ? 6.635 -2.293 -3.428 1.00 95.44 109 LEU A O 1
ATOM 890 N N . GLY A 1 110 ? 5.413 -4.070 -4.074 1.00 94.75 110 GLY A N 1
ATOM 891 C CA . GLY A 1 110 ? 5.606 -4.013 -5.522 1.00 94.75 110 GLY A CA 1
ATOM 892 C C . GLY A 1 110 ? 5.076 -5.301 -6.172 1.00 94.75 110 GLY A C 1
ATOM 893 O O . GLY A 1 110 ? 4.666 -6.210 -5.439 1.00 94.75 110 GLY A O 1
ATOM 894 N N . PRO A 1 111 ? 5.069 -5.400 -7.513 1.00 93.25 111 PRO A N 1
ATOM 895 C CA . PRO A 1 111 ? 4.738 -6.642 -8.218 1.00 93.25 111 PRO A CA 1
ATOM 896 C C . PRO A 1 111 ? 5.643 -7.796 -7.765 1.00 93.25 111 PRO A C 1
ATOM 898 O O . PRO A 1 111 ? 6.841 -7.589 -7.571 1.00 93.25 111 PRO A O 1
ATOM 901 N N . ASP A 1 112 ? 5.069 -8.980 -7.539 1.00 88.12 112 ASP A N 1
ATOM 902 C CA . ASP A 1 112 ? 5.759 -10.179 -7.026 1.00 88.12 112 ASP A CA 1
ATOM 903 C C . ASP A 1 112 ? 6.536 -9.993 -5.707 1.00 88.12 112 AS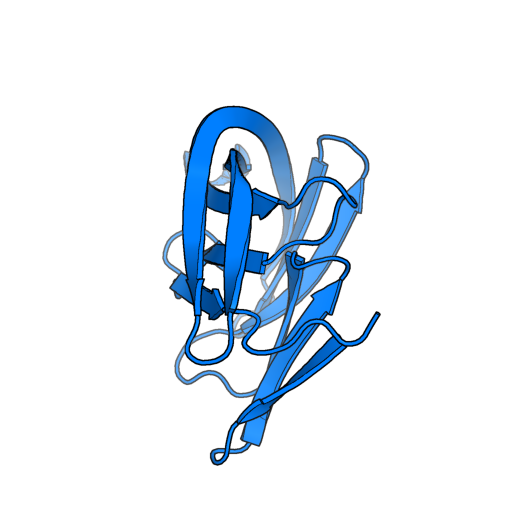P A C 1
ATOM 905 O O . ASP A 1 112 ? 7.450 -10.754 -5.380 1.00 88.12 112 ASP A O 1
ATOM 909 N N . MET A 1 113 ? 6.184 -8.978 -4.912 1.00 91.44 113 MET A N 1
ATOM 910 C CA . MET A 1 113 ? 6.794 -8.730 -3.606 1.00 91.44 113 MET A CA 1
ATOM 911 C C . MET A 1 113 ? 5.871 -9.099 -2.445 1.00 91.44 113 MET A C 1
ATOM 913 O O . MET A 1 113 ? 4.695 -9.426 -2.597 1.00 91.44 113 MET A O 1
ATOM 917 N N . HIS A 1 114 ? 6.428 -9.019 -1.237 1.00 87.88 114 HIS A N 1
ATOM 918 C CA . HIS A 1 114 ? 5.737 -9.385 -0.011 1.00 87.88 114 HIS A CA 1
ATOM 919 C C . HIS A 1 114 ? 4.492 -8.538 0.225 1.00 87.88 114 HIS A C 1
ATOM 921 O O . HIS A 1 114 ? 4.503 -7.312 0.073 1.00 87.88 114 HIS A O 1
ATOM 927 N N . LYS A 1 115 ? 3.453 -9.228 0.693 1.00 94.38 115 LYS A N 1
ATOM 928 C CA . LYS A 1 115 ? 2.260 -8.632 1.273 1.00 94.38 115 LYS A CA 1
ATOM 929 C C . LYS A 1 115 ? 2.482 -8.403 2.761 1.00 94.38 115 LYS A C 1
ATOM 931 O O . LYS A 1 115 ? 2.875 -9.319 3.481 1.00 94.38 115 LYS A O 1
ATOM 936 N N . ILE A 1 116 ? 2.195 -7.196 3.224 1.00 95.06 116 ILE A N 1
ATOM 937 C CA . ILE A 1 116 ? 2.302 -6.802 4.624 1.00 95.06 116 ILE A CA 1
ATOM 938 C C . ILE A 1 116 ? 0.927 -6.372 5.115 1.00 95.06 116 ILE A C 1
ATOM 940 O O . ILE A 1 116 ? 0.300 -5.473 4.553 1.00 95.06 116 ILE A O 1
ATOM 944 N N . GLU A 1 117 ? 0.484 -7.002 6.197 1.00 96.38 117 GLU A N 1
ATOM 945 C CA . GLU A 1 117 ? -0.709 -6.606 6.932 1.00 96.38 117 GLU A CA 1
ATOM 946 C C . GLU A 1 117 ? -0.308 -5.835 8.192 1.00 96.38 117 GLU A C 1
ATOM 948 O O . GLU A 1 117 ? 0.550 -6.272 8.958 1.00 96.38 117 GLU A O 1
ATOM 953 N N . LEU A 1 118 ? -0.922 -4.670 8.397 1.00 94.44 118 LEU A N 1
ATOM 954 C CA . LEU A 1 118 ? -0.752 -3.859 9.599 1.00 94.44 118 LEU A CA 1
ATOM 955 C C . LEU A 1 118 ? -2.118 -3.633 10.235 1.00 94.44 118 LEU A C 1
ATOM 957 O O . LEU A 1 118 ? -3.056 -3.224 9.553 1.00 94.44 118 LEU A O 1
ATOM 961 N N . LEU A 1 119 ? -2.202 -3.851 11.547 1.00 94.19 119 LEU A N 1
ATOM 962 C CA . LEU A 1 119 ? -3.383 -3.578 12.359 1.00 94.19 119 LEU A CA 1
ATOM 963 C C . LEU A 1 119 ? -3.003 -2.646 13.511 1.00 94.19 119 LEU A C 1
ATOM 965 O O . LEU A 1 119 ? -2.115 -2.948 14.310 1.00 94.19 119 LEU A O 1
ATOM 969 N N . LEU A 1 120 ? -3.681 -1.507 13.609 1.00 89.19 120 LEU A N 1
ATOM 970 C CA . LEU A 1 120 ? -3.511 -0.570 14.708 1.00 89.19 120 LEU A CA 1
ATOM 971 C C . LEU A 1 120 ? -4.252 -1.091 15.944 1.00 89.19 120 LEU A C 1
ATOM 973 O O . LEU A 1 120 ? -5.469 -0.993 16.032 1.00 89.19 120 LEU A O 1
ATOM 977 N N . ILE A 1 121 ? -3.506 -1.599 16.924 1.00 85.50 121 ILE A N 1
ATOM 978 C CA . ILE A 1 121 ? -4.085 -2.158 18.159 1.00 85.50 121 ILE A CA 1
ATOM 979 C C . ILE A 1 121 ? -4.628 -1.058 19.088 1.00 85.50 121 ILE A C 1
ATOM 981 O O . ILE A 1 121 ? -5.603 -1.273 19.800 1.00 85.50 121 ILE A O 1
ATOM 985 N N . LYS A 1 122 ? -4.018 0.136 19.095 1.00 75.88 122 LYS A N 1
ATOM 986 C CA . LYS A 1 122 ? -4.454 1.264 19.928 1.00 75.88 122 LYS A CA 1
ATOM 987 C C . LYS A 1 122 ? -4.374 2.582 19.174 1.00 75.88 122 LYS A C 1
ATOM 989 O O . LYS A 1 122 ? -3.355 2.897 18.562 1.00 75.88 122 LYS A O 1
ATOM 994 N N . ASP A 1 123 ? -5.436 3.371 19.286 1.00 69.19 123 ASP A N 1
ATOM 995 C CA . ASP A 1 123 ? -5.465 4.747 18.805 1.00 69.19 123 ASP A CA 1
ATOM 996 C C . ASP A 1 123 ? -4.762 5.650 19.832 1.00 69.19 123 ASP A C 1
ATOM 998 O O . ASP A 1 123 ? -5.276 5.890 20.924 1.00 69.1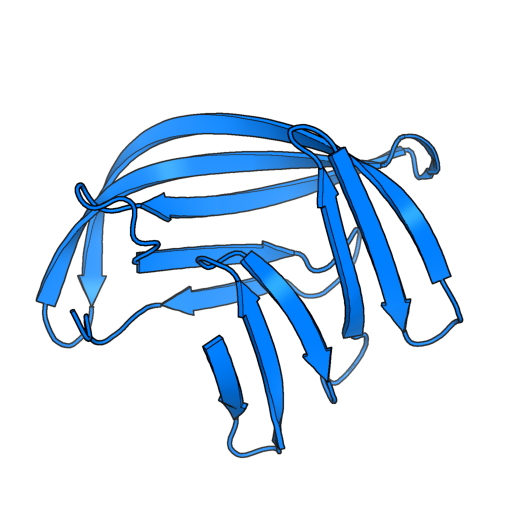9 123 ASP A O 1
ATOM 1002 N N . PHE A 1 124 ? -3.552 6.108 19.511 1.00 64.06 124 PHE A N 1
ATOM 1003 C CA . PHE A 1 124 ? -2.905 7.202 20.236 1.00 64.06 124 PHE A CA 1
ATOM 1004 C C . PHE A 1 124 ? -3.365 8.489 19.557 1.00 64.06 124 PHE A C 1
ATOM 1006 O O . PHE A 1 124 ? -2.774 8.894 18.550 1.00 64.06 124 PHE A O 1
ATOM 1013 N N . GLY A 1 125 ? -4.527 8.981 19.993 1.00 57.16 125 GLY A N 1
ATOM 1014 C CA . GLY A 1 125 ? -5.109 10.247 19.545 1.00 57.16 125 GLY A CA 1
ATOM 1015 C C . GLY A 1 125 ? -4.249 11.447 19.903 1.00 57.16 125 GLY A C 1
ATOM 1016 O O . GLY A 1 125 ? -3.453 11.334 20.861 1.00 57.16 125 GLY A O 1
#

pLDDT: mean 93.05, std 7.01, range [57.16, 98.69]

Secondary structure (DSSP, 8-state):
-EEE-TT--EEEEETTEEEEEES-SS-EEEEEEEETTEEEEEEETTTEEEEEEEEEEEEEEEEEEE-SS-EEEEEEEEEEEEETTTTEEEEEEEEEETTS-EEEEEEESSTT--EEEEE-SS---

Radius of gyration: 14.78 Å; chains: 1; bounding box: 37×24×40 Å

InterPro domains:
  IPR021308 Group 4 capsule polysaccharide formation lipoprotein GfcB [PF11102] (2-118)
  IPR023373 YmcC-like superfamily [G3DSA:2.40.360.10] (1-124)
  IPR023373 YmcC-like superfamily [SSF159270] (2-124)

Sequence (125 aa):
MKWMSADRAMIVTLEGRIVKTLALPDANLAGLTLDSDRASYDWQPGYRYGYTAAISRERIASELVETPLQDFKTEHYIETVKFAQLDESIENHYWINKKGRVIKTVQYLGPDMHKIELLLIKDFG

Organism: NCBI:txid1481914